Protein AF-A0A812V3L1-F1 (afdb_monomer_lite)

Organism: NCBI:txid878477

InterPro domains:
  IPR002906 Small ribosomal subunit protein eS31 [PF01599] (85-132)
  IPR002906 Small ribosomal subunit protein eS31 [SM01402] (85-130)
  IPR011332 Zinc-binding ribosomal protein [SSF57829] (83-137)
  IPR038582 Small ribosomal subunit protein eS31 eukaryotic superfamily [G3DSA:6.20.50.150] (62-138)

Foldseek 3Di:
DDFDWDKDFAQDLPDLPQPVDAFAKQFPPGDGDGNPDRPVVVPDDHRGIITDGDDPPPDDDDDPDDDDPDDDDDDDDDDDDPPPLPVQWDQDPVRDIDGNFDFDPDPVRDPPQGFDDDPFWTAGPPVRDIDGDPPPDD

Radius of gyration: 40.61 Å; chains: 1; bounding box: 80×34×104 Å

pLDDT: mean 72.53, std 18.3, range [37.44, 96.06]

Secondary structure (DSSP, 8-state):
---EEEEEE-S-TT------SSS-EE-SS--EEPTT--GGGGTPPTT-EEEEEE--------PPPP--SSPPPPPPPPP--TTGGGGGEEE-TTSPEEE-SPBP-STTS-TT-BPEE-SSEEE-TTT--EEE------

Sequence (138 aa):
MAVVVVVLAVEEVRSVVVVRHPKTCYVERRTILDSAARLADCDIQDEATLFVSLELQGGGKKRKKKTYTKPKKIKHKRKKVKLAVLKFYKVDSNDKVTRLRRECPHETCGPGVFMAMHFNRYYCGKCHLTYLIKKEDK

Structure (mmCIF, N/CA/C/O backbone):
data_AF-A0A812V3L1-F1
#
_entry.id   AF-A0A812V3L1-F1
#
loop_
_atom_site.group_PDB
_atom_site.id
_atom_site.type_symbol
_atom_site.label_atom_id
_atom_site.label_alt_id
_atom_site.label_comp_id
_atom_site.label_asym_id
_atom_site.label_entity_id
_atom_site.label_seq_id
_atom_site.pdbx_PDB_ins_code
_atom_site.Cartn_x
_atom_site.Cartn_y
_atom_site.Cartn_z
_atom_site.occupancy
_atom_site.B_iso_or_equiv
_atom_site.auth_seq_id
_atom_site.auth_comp_id
_atom_site.auth_asym_id
_atom_site.auth_atom_id
_atom_site.pdbx_PDB_model_num
ATOM 1 N N . MET A 1 1 ? 23.495 0.264 -41.660 1.00 40.97 1 MET A N 1
ATOM 2 C CA . MET A 1 1 ? 24.708 0.187 -42.496 1.00 40.97 1 MET A CA 1
ATOM 3 C C . MET A 1 1 ? 25.099 1.613 -42.818 1.00 40.97 1 MET A C 1
ATOM 5 O O . MET A 1 1 ? 24.386 2.253 -43.573 1.00 40.97 1 MET A O 1
ATOM 9 N N . ALA A 1 2 ? 26.114 2.155 -42.150 1.00 39.31 2 ALA A N 1
ATOM 10 C CA . ALA A 1 2 ? 26.647 3.458 -42.527 1.00 39.31 2 ALA A CA 1
ATOM 11 C C . ALA A 1 2 ? 27.627 3.209 -43.676 1.00 39.31 2 ALA A C 1
ATOM 13 O O . ALA A 1 2 ? 28.668 2.593 -43.458 1.00 39.31 2 ALA A O 1
ATOM 14 N N . VAL A 1 3 ? 27.240 3.588 -44.892 1.00 45.19 3 VAL A N 1
ATOM 15 C CA . VAL A 1 3 ? 28.138 3.590 -46.048 1.00 45.19 3 VAL A CA 1
ATOM 16 C C . VAL A 1 3 ? 28.852 4.929 -46.009 1.00 45.19 3 VAL A C 1
ATOM 18 O O . VAL A 1 3 ? 28.217 5.970 -46.162 1.00 45.19 3 VAL A O 1
ATOM 21 N N . VAL A 1 4 ? 30.152 4.913 -45.726 1.00 44.91 4 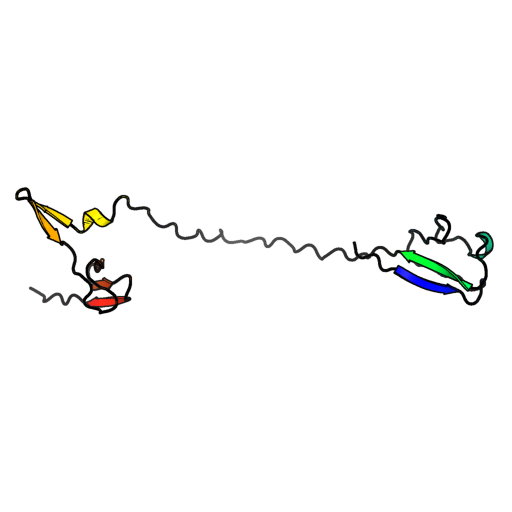VAL A N 1
ATOM 22 C CA . VAL A 1 4 ? 30.969 6.117 -45.868 1.00 44.91 4 VAL A CA 1
ATOM 23 C C . VAL A 1 4 ? 31.292 6.228 -47.348 1.00 44.91 4 VAL A C 1
ATOM 25 O O . VAL A 1 4 ? 31.997 5.379 -47.890 1.00 44.91 4 VAL A O 1
ATOM 28 N N . VAL A 1 5 ? 30.711 7.231 -47.997 1.00 49.97 5 VAL A N 1
ATOM 29 C CA . VAL A 1 5 ? 31.008 7.570 -49.386 1.00 49.97 5 VAL A CA 1
ATOM 30 C C . VAL A 1 5 ? 32.168 8.551 -49.356 1.00 49.97 5 VAL A C 1
ATOM 32 O O . VAL A 1 5 ? 32.010 9.681 -48.896 1.00 49.97 5 VAL A O 1
ATOM 35 N N . VAL A 1 6 ? 33.343 8.102 -49.787 1.00 51.91 6 VAL A N 1
ATOM 36 C CA . VAL A 1 6 ? 34.504 8.979 -49.959 1.00 51.91 6 VAL A CA 1
ATOM 37 C C . VAL A 1 6 ? 34.570 9.362 -51.431 1.00 51.91 6 VAL A C 1
ATOM 39 O O . VAL A 1 6 ? 34.632 8.480 -52.287 1.00 51.91 6 VAL A O 1
ATOM 42 N N . VAL A 1 7 ? 34.518 10.665 -51.708 1.00 50.50 7 VAL A N 1
ATOM 43 C CA . VAL A 1 7 ? 34.715 11.227 -53.048 1.00 50.50 7 VAL A CA 1
ATOM 44 C C . VAL A 1 7 ? 36.198 11.532 -53.191 1.00 50.50 7 VAL A C 1
ATOM 46 O O . VAL A 1 7 ? 36.744 12.309 -52.407 1.00 50.50 7 VAL A O 1
ATOM 49 N N . LEU A 1 8 ? 36.849 10.896 -54.158 1.00 55.47 8 LEU A N 1
ATOM 50 C CA . LEU A 1 8 ? 38.225 11.206 -54.534 1.00 55.47 8 LEU A CA 1
ATOM 51 C C . LEU A 1 8 ? 38.211 11.807 -55.939 1.00 55.47 8 LEU A C 1
ATOM 53 O O . LEU A 1 8 ? 37.595 11.240 -56.841 1.00 55.47 8 LEU A O 1
ATOM 57 N N . ALA A 1 9 ? 38.878 12.949 -56.094 1.00 48.75 9 ALA A N 1
ATOM 58 C CA . ALA A 1 9 ? 39.227 13.516 -57.389 1.00 48.75 9 ALA A CA 1
ATOM 59 C C . ALA A 1 9 ? 40.630 13.013 -57.754 1.00 48.75 9 ALA A C 1
ATOM 61 O O . ALA A 1 9 ? 41.548 13.104 -56.935 1.00 48.75 9 ALA A O 1
ATOM 62 N N . VAL A 1 10 ? 40.785 12.421 -58.937 1.00 54.16 10 VAL A N 1
ATOM 63 C CA . VAL A 1 10 ? 42.081 11.941 -59.432 1.00 54.16 10 VAL A CA 1
ATOM 64 C C . VAL A 1 10 ? 42.701 13.047 -60.284 1.00 54.16 10 VAL A C 1
ATOM 66 O O . VAL A 1 10 ? 42.181 13.342 -61.355 1.00 54.16 10 VAL A O 1
ATOM 69 N N . GLU A 1 11 ? 43.791 13.656 -59.810 1.00 50.59 11 GLU A N 1
ATOM 70 C CA . GLU A 1 11 ? 44.494 14.729 -60.541 1.00 50.59 11 GLU A CA 1
ATOM 71 C C . GLU A 1 11 ? 45.474 14.192 -61.608 1.00 50.59 11 GLU A C 1
ATOM 73 O O . GLU A 1 11 ? 45.733 14.891 -62.576 1.00 50.59 11 GLU A O 1
ATOM 78 N N . GLU A 1 12 ? 45.965 12.943 -61.509 1.00 44.38 12 GLU A N 1
ATOM 79 C CA . GLU A 1 12 ? 46.744 12.275 -62.575 1.00 44.38 12 GLU A CA 1
ATOM 80 C C . GLU A 1 12 ? 46.570 10.734 -62.549 1.00 44.38 12 GLU A C 1
ATOM 82 O O . GLU A 1 12 ? 46.756 10.088 -61.504 1.00 44.38 12 GLU A O 1
ATOM 87 N N . VAL A 1 13 ? 46.309 10.111 -63.714 1.00 46.22 13 VAL A N 1
ATOM 88 C CA . VAL A 1 13 ? 46.097 8.645 -63.912 1.00 46.22 13 VAL A CA 1
ATOM 89 C C . VAL A 1 13 ? 47.300 7.762 -63.506 1.00 46.22 13 VAL A C 1
ATOM 91 O O . VAL A 1 13 ? 47.184 6.540 -63.388 1.00 46.22 13 VAL A O 1
ATOM 94 N N . ARG A 1 14 ? 48.471 8.352 -63.221 1.00 42.66 14 ARG A N 1
ATOM 95 C CA . ARG A 1 14 ? 49.664 7.626 -62.732 1.00 42.66 14 ARG A CA 1
ATOM 96 C C . ARG A 1 14 ? 49.614 7.246 -61.253 1.00 42.66 14 ARG A C 1
ATOM 98 O O . ARG A 1 14 ? 50.454 6.463 -60.801 1.00 42.66 14 ARG A O 1
ATOM 105 N N . SER A 1 15 ? 48.657 7.770 -60.495 1.00 40.28 15 SER A N 1
ATOM 106 C CA . SER A 1 15 ? 48.519 7.440 -59.081 1.00 40.28 15 SER A CA 1
ATOM 107 C C . SER A 1 15 ? 47.764 6.115 -58.901 1.00 40.28 15 SER A C 1
ATOM 109 O O . SER A 1 15 ? 46.583 5.971 -59.204 1.00 40.28 15 SER A O 1
ATOM 111 N N . VAL A 1 16 ? 48.466 5.094 -58.401 1.00 40.03 16 VAL A N 1
ATOM 112 C CA . VAL A 1 16 ? 47.834 3.839 -57.979 1.00 40.03 16 VAL A CA 1
ATOM 113 C C . VAL A 1 16 ? 47.020 4.136 -56.721 1.00 40.03 16 VAL A C 1
ATOM 115 O O . VAL A 1 16 ? 47.584 4.266 -55.633 1.00 40.03 16 VAL A O 1
ATOM 118 N N . VAL A 1 17 ? 45.695 4.232 -56.837 1.00 45.19 17 VAL A N 1
ATOM 119 C CA . VAL A 1 17 ? 44.822 4.291 -55.658 1.00 45.19 17 VAL A CA 1
ATOM 120 C C . VAL A 1 17 ? 44.790 2.896 -55.029 1.00 45.19 17 VAL A C 1
ATOM 122 O O . VAL A 1 17 ? 43.958 2.054 -55.358 1.00 45.19 17 VAL A O 1
ATOM 125 N N . VAL A 1 18 ? 45.739 2.614 -54.132 1.00 37.44 18 VAL A N 1
ATOM 126 C CA . VAL A 1 18 ? 45.779 1.349 -53.384 1.00 37.44 18 VAL A CA 1
ATOM 127 C C . VAL A 1 18 ? 44.683 1.374 -52.315 1.00 37.44 18 VAL A C 1
ATOM 129 O O . VAL A 1 18 ? 44.930 1.699 -51.151 1.00 37.44 18 VAL A O 1
ATOM 132 N N . VAL A 1 19 ? 43.455 1.007 -52.685 1.00 42.84 19 VAL A N 1
ATOM 133 C CA . VAL A 1 19 ? 42.406 0.722 -51.699 1.00 42.84 19 VAL A CA 1
ATOM 134 C C . VAL A 1 19 ? 42.712 -0.645 -51.086 1.00 42.84 19 VAL A C 1
ATOM 136 O O . VAL A 1 19 ? 42.480 -1.690 -51.688 1.00 42.84 19 VAL A O 1
ATOM 139 N N . ARG A 1 20 ? 43.268 -0.658 -49.870 1.00 38.25 20 ARG A N 1
ATOM 140 C CA . ARG A 1 20 ? 43.656 -1.879 -49.131 1.00 38.25 20 ARG A CA 1
ATOM 141 C C . ARG A 1 20 ? 42.471 -2.717 -48.610 1.00 38.25 20 ARG A C 1
ATOM 143 O O . ARG A 1 20 ? 42.599 -3.356 -47.567 1.00 38.25 20 ARG A O 1
ATOM 150 N N . HIS A 1 21 ? 41.336 -2.768 -49.309 1.00 39.44 21 HIS A N 1
ATOM 151 C CA . HIS A 1 21 ? 40.233 -3.669 -48.967 1.00 39.44 21 HIS A CA 1
ATOM 152 C C . HIS A 1 21 ? 39.580 -4.294 -50.209 1.00 39.44 21 HIS A C 1
ATOM 154 O O . HIS A 1 21 ? 39.401 -3.617 -51.215 1.00 39.44 21 HIS A O 1
ATOM 160 N N . PRO A 1 22 ? 39.215 -5.590 -50.153 1.00 42.41 22 PRO A N 1
ATOM 161 C CA . PRO A 1 22 ? 39.040 -6.410 -51.352 1.00 42.41 22 PRO A CA 1
ATOM 162 C C . PRO A 1 22 ? 37.698 -6.241 -52.079 1.00 42.41 22 PRO A C 1
ATOM 164 O O . PRO A 1 22 ? 37.354 -7.114 -52.867 1.00 42.41 22 PRO A O 1
ATOM 167 N N . LYS A 1 23 ? 36.880 -5.217 -51.796 1.00 48.16 23 LYS A N 1
ATOM 168 C CA . LYS A 1 23 ? 35.507 -5.185 -52.327 1.00 48.16 23 LYS A CA 1
ATOM 169 C C . LYS A 1 23 ? 35.061 -3.791 -52.764 1.00 48.16 23 LYS A C 1
ATOM 171 O O . LYS A 1 23 ? 34.629 -2.978 -51.956 1.00 48.16 23 LYS A O 1
ATOM 176 N N . THR A 1 24 ? 35.134 -3.629 -54.086 1.00 51.00 24 THR A N 1
ATOM 177 C CA . THR A 1 24 ? 34.274 -2.835 -54.974 1.00 51.00 24 THR A CA 1
ATOM 178 C C . THR A 1 24 ? 34.396 -1.309 -54.920 1.00 51.00 24 THR A C 1
ATOM 180 O O . THR A 1 24 ? 33.820 -0.648 -54.058 1.00 51.00 24 THR A O 1
ATOM 183 N N . CYS A 1 25 ? 35.070 -0.759 -55.931 1.00 53.09 25 CYS A N 1
ATOM 184 C CA . CYS A 1 25 ? 34.975 0.639 -56.357 1.00 53.09 25 CYS A CA 1
ATOM 185 C C . CYS A 1 25 ? 33.917 0.734 -57.473 1.00 53.09 25 CYS A C 1
ATOM 187 O O . CYS A 1 25 ? 33.910 -0.135 -58.347 1.00 53.09 25 CYS A O 1
ATOM 189 N N . TYR A 1 26 ? 33.051 1.756 -57.4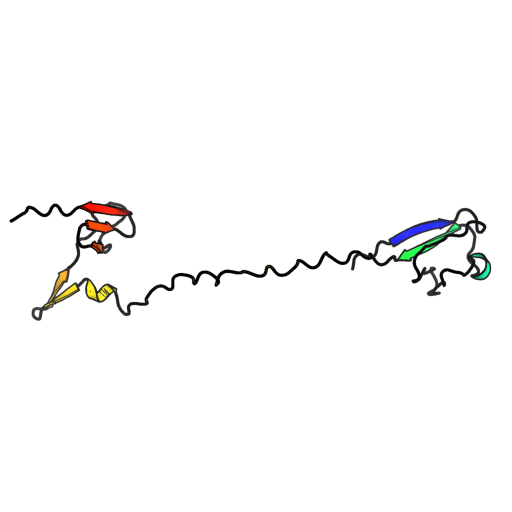59 1.00 51.72 26 TYR A N 1
ATOM 190 C CA . TYR A 1 26 ? 32.056 2.000 -58.514 1.00 51.72 26 TYR A CA 1
ATOM 191 C C . TYR A 1 26 ? 32.355 3.317 -59.246 1.00 51.72 26 TYR A C 1
ATOM 193 O O . TYR A 1 26 ? 32.571 4.351 -58.609 1.00 51.72 26 TYR A O 1
ATOM 201 N N . VAL A 1 27 ? 32.330 3.273 -60.580 1.00 51.34 27 VAL A N 1
ATOM 202 C CA . VAL A 1 27 ? 32.368 4.445 -61.477 1.00 51.34 27 VAL A CA 1
ATOM 203 C C . VAL A 1 27 ? 30.941 4.734 -61.969 1.00 51.34 27 VAL A C 1
ATOM 205 O O . VAL A 1 27 ? 30.068 3.868 -61.885 1.00 51.34 27 VAL A O 1
ATOM 208 N N . GLU A 1 28 ? 30.669 5.935 -62.486 1.00 44.25 28 GLU A N 1
ATOM 209 C CA . GLU A 1 28 ? 29.348 6.389 -62.973 1.00 44.25 28 GLU A CA 1
ATOM 210 C C . GLU A 1 28 ? 28.676 5.479 -64.031 1.00 44.25 28 GLU A C 1
ATOM 212 O O . GLU A 1 28 ? 27.485 5.614 -64.313 1.00 44.25 28 GLU A O 1
ATOM 217 N N . ARG A 1 29 ? 29.383 4.475 -64.561 1.00 47.31 29 ARG A N 1
ATOM 218 C CA . ARG A 1 29 ? 28.790 3.276 -65.172 1.00 47.31 29 ARG A CA 1
ATOM 219 C C . ARG A 1 29 ? 29.151 2.089 -64.291 1.00 47.31 29 ARG A C 1
ATOM 221 O O . ARG A 1 29 ? 30.326 1.897 -64.031 1.00 47.31 29 ARG A O 1
ATOM 228 N N . ARG A 1 30 ? 28.151 1.314 -63.847 1.00 48.75 30 ARG A N 1
ATOM 229 C CA . ARG A 1 30 ? 28.233 0.142 -62.939 1.00 48.75 30 ARG A CA 1
ATOM 230 C C . ARG A 1 30 ? 29.297 -0.906 -63.337 1.00 48.75 30 ARG A C 1
ATOM 232 O O . ARG A 1 30 ? 28.954 -2.021 -63.723 1.00 48.75 30 ARG A O 1
ATOM 239 N N . THR A 1 31 ? 30.573 -0.588 -63.214 1.00 54.81 31 THR A N 1
ATOM 240 C CA . THR A 1 31 ? 31.690 -1.510 -63.383 1.00 54.81 31 THR A CA 1
ATOM 241 C C . THR A 1 31 ? 32.335 -1.700 -62.021 1.00 54.81 31 THR A C 1
ATOM 243 O O . THR A 1 31 ? 32.619 -0.745 -61.300 1.00 54.81 31 THR A O 1
ATOM 246 N N . ILE A 1 32 ? 32.463 -2.963 -61.625 1.00 59.97 32 ILE A N 1
ATOM 247 C CA . ILE A 1 32 ? 33.101 -3.354 -60.375 1.00 59.97 32 ILE A CA 1
ATOM 248 C C . ILE A 1 32 ? 34.580 -3.527 -60.690 1.00 59.97 32 ILE A C 1
ATOM 250 O O . ILE A 1 32 ? 34.934 -4.380 -61.501 1.00 59.97 32 ILE A O 1
ATOM 254 N N . LEU A 1 33 ? 35.426 -2.710 -60.069 1.00 60.34 33 LEU A N 1
ATOM 255 C CA . LEU A 1 33 ? 36.875 -2.815 -60.219 1.00 60.34 33 LEU A CA 1
ATOM 256 C C . LEU A 1 33 ? 37.459 -3.740 -59.149 1.00 60.34 33 LEU A C 1
ATOM 258 O O . LEU A 1 33 ? 37.183 -3.572 -57.956 1.00 60.34 33 LEU A O 1
ATOM 262 N N . ASP A 1 34 ? 38.283 -4.691 -59.586 1.00 58.84 34 ASP A N 1
ATOM 263 C CA . ASP A 1 34 ? 39.089 -5.527 -58.700 1.00 58.84 34 ASP A CA 1
ATOM 264 C C . ASP A 1 34 ? 40.305 -4.749 -58.186 1.00 58.84 34 ASP A C 1
ATOM 266 O O . ASP A 1 34 ? 40.895 -3.932 -58.892 1.00 58.84 34 ASP A O 1
ATOM 270 N N . SER A 1 35 ? 40.731 -5.044 -56.953 1.00 57.47 35 SER A N 1
ATOM 271 C CA . SER A 1 35 ? 41.786 -4.311 -56.231 1.00 57.47 35 SER A CA 1
ATOM 272 C C . SER A 1 35 ? 43.171 -4.314 -56.897 1.00 57.47 35 SER A C 1
ATOM 274 O O . SER A 1 35 ? 44.086 -3.665 -56.396 1.00 57.47 35 SER A O 1
ATOM 276 N N . ALA A 1 36 ? 43.353 -5.079 -57.975 1.00 59.12 36 ALA A N 1
ATOM 277 C CA . ALA A 1 36 ? 44.606 -5.205 -58.717 1.00 59.12 36 ALA A CA 1
ATOM 278 C C . ALA A 1 36 ? 44.579 -4.535 -60.105 1.00 59.12 36 ALA A C 1
ATOM 280 O O . ALA A 1 36 ? 45.625 -4.462 -60.750 1.00 59.12 36 ALA A O 1
ATOM 281 N N . ALA A 1 37 ? 43.420 -4.062 -60.573 1.00 61.91 37 ALA A N 1
ATOM 282 C CA . ALA A 1 37 ? 43.298 -3.422 -61.881 1.00 61.91 37 ALA A CA 1
ATOM 283 C C . ALA A 1 37 ? 43.866 -1.994 -61.849 1.00 61.91 37 ALA A C 1
ATOM 285 O O . ALA A 1 37 ? 43.634 -1.243 -60.896 1.00 61.91 37 ALA A O 1
ATOM 286 N N . ARG A 1 38 ? 44.621 -1.605 -62.886 1.00 60.16 38 ARG A N 1
ATOM 287 C CA . ARG A 1 38 ? 45.083 -0.218 -63.044 1.00 60.16 38 ARG A CA 1
ATOM 288 C C . ARG A 1 38 ? 43.949 0.620 -63.629 1.00 60.16 38 ARG A C 1
ATOM 290 O O . ARG A 1 38 ? 43.231 0.163 -64.511 1.00 60.16 38 ARG A O 1
ATOM 297 N N . LEU A 1 39 ? 43.826 1.871 -63.179 1.00 66.38 39 LEU A N 1
ATOM 298 C CA . LEU A 1 39 ? 42.798 2.804 -63.667 1.00 66.38 39 LEU A CA 1
ATOM 299 C C . LEU A 1 39 ? 42.905 3.049 -65.185 1.00 66.38 39 LEU A C 1
ATOM 301 O O . LEU A 1 39 ? 41.887 3.222 -65.846 1.00 66.38 39 LEU A O 1
ATOM 305 N N . ALA A 1 40 ? 44.124 2.973 -65.733 1.00 62.81 40 ALA A N 1
ATOM 306 C CA . ALA A 1 40 ? 44.398 3.089 -67.165 1.00 62.81 40 ALA A CA 1
ATOM 307 C C . ALA A 1 40 ? 43.776 1.963 -68.011 1.00 62.81 40 ALA A C 1
ATOM 309 O O . ALA A 1 40 ? 43.416 2.203 -69.156 1.00 62.81 40 ALA A O 1
ATOM 310 N N . ASP A 1 41 ? 43.613 0.758 -67.453 1.00 66.06 41 ASP A N 1
ATOM 311 C CA . ASP A 1 41 ? 43.029 -0.387 -68.170 1.00 66.06 41 ASP A CA 1
ATOM 312 C C . ASP A 1 41 ? 41.489 -0.320 -68.204 1.00 66.06 41 ASP A C 1
ATOM 314 O O . ASP A 1 41 ? 40.836 -1.146 -68.836 1.00 66.06 41 ASP A O 1
ATOM 318 N N . CYS A 1 42 ? 40.902 0.640 -67.480 1.00 65.56 42 CYS A N 1
ATOM 319 C CA . CYS A 1 42 ? 39.461 0.765 -67.262 1.00 65.56 42 CYS A CA 1
ATOM 320 C C . CYS A 1 42 ? 38.855 1.996 -67.956 1.00 65.56 42 CYS A C 1
ATOM 322 O O . CYS A 1 42 ? 37.740 2.391 -67.610 1.00 65.56 42 CYS A O 1
ATOM 324 N N . ASP A 1 43 ? 39.589 2.605 -68.895 1.00 64.81 43 ASP A N 1
ATOM 325 C CA . ASP A 1 43 ? 39.187 3.787 -69.674 1.00 64.81 43 ASP A CA 1
ATOM 326 C C . ASP A 1 43 ? 38.732 4.983 -68.811 1.00 64.81 43 ASP A C 1
ATOM 328 O O . ASP A 1 43 ? 37.843 5.751 -69.188 1.00 64.81 43 ASP A O 1
ATOM 332 N N . ILE A 1 44 ? 39.323 5.144 -67.623 1.00 69.25 44 ILE A N 1
ATOM 333 C CA . ILE A 1 44 ? 39.021 6.261 -66.722 1.00 69.25 44 ILE A CA 1
ATOM 334 C C . ILE A 1 44 ? 39.866 7.465 -67.144 1.00 69.25 44 ILE A C 1
ATOM 336 O O . ILE A 1 44 ? 41.091 7.376 -67.211 1.00 69.25 44 ILE A O 1
ATOM 340 N N . GLN A 1 45 ? 39.201 8.583 -67.436 1.00 62.53 45 GLN A N 1
ATOM 341 C CA . GLN A 1 45 ? 39.843 9.835 -67.840 1.00 62.53 45 GLN A CA 1
ATOM 342 C C . GLN A 1 45 ? 40.418 10.592 -66.634 1.00 62.53 45 GLN A C 1
ATOM 344 O O . GLN A 1 45 ? 39.985 10.386 -65.495 1.00 62.53 45 GLN A O 1
ATOM 349 N N . ASP A 1 46 ? 41.380 11.480 -66.899 1.00 62.47 46 ASP A N 1
ATOM 350 C CA . ASP A 1 46 ? 41.856 12.452 -65.913 1.00 62.47 46 ASP A CA 1
ATOM 351 C C . ASP A 1 46 ? 40.659 13.274 -65.381 1.00 62.47 46 ASP A C 1
ATOM 353 O O . ASP A 1 46 ? 39.723 13.563 -66.126 1.00 62.47 46 ASP A O 1
ATOM 357 N N . GLU A 1 47 ? 40.657 13.593 -64.081 1.00 65.12 47 GLU A N 1
ATOM 358 C CA . GLU A 1 47 ? 39.580 14.310 -63.364 1.00 65.12 47 GLU A CA 1
ATOM 359 C C . GLU A 1 47 ? 38.264 13.537 -63.118 1.00 65.12 47 GLU A C 1
ATOM 361 O O . GLU A 1 47 ? 37.299 14.100 -62.592 1.00 65.12 47 GLU A O 1
ATOM 366 N N . ALA A 1 48 ? 38.198 12.234 -63.410 1.00 65.12 48 ALA A N 1
ATOM 367 C CA . ALA A 1 48 ? 37.009 11.437 -63.099 1.00 65.12 48 ALA A CA 1
ATOM 368 C C . ALA A 1 48 ? 36.741 11.323 -61.580 1.00 65.12 48 ALA A C 1
ATOM 370 O O . ALA A 1 48 ? 37.649 11.097 -60.772 1.00 65.12 48 ALA A O 1
ATOM 371 N N . THR A 1 49 ? 35.468 11.416 -61.185 1.00 61.22 49 THR A N 1
ATOM 372 C CA . THR A 1 49 ? 35.020 11.276 -59.792 1.00 61.22 49 THR A CA 1
ATOM 373 C C . THR A 1 49 ? 34.697 9.819 -59.455 1.00 61.22 49 THR A C 1
ATOM 375 O O . THR A 1 49 ? 33.901 9.155 -60.121 1.00 61.22 49 THR A O 1
ATOM 378 N N . LEU A 1 50 ? 35.311 9.299 -58.388 1.00 65.94 50 LEU A N 1
ATOM 379 C CA . LEU A 1 50 ? 35.112 7.916 -57.941 1.00 65.94 50 LEU A CA 1
ATOM 380 C C . LEU A 1 50 ? 34.346 7.860 -56.619 1.00 65.94 50 LEU A C 1
ATOM 382 O O . LEU A 1 50 ? 34.704 8.536 -55.651 1.00 65.94 50 LEU A O 1
ATOM 386 N N . PHE A 1 51 ? 33.332 6.992 -56.562 1.00 62.72 51 PHE A N 1
ATOM 387 C CA . PHE A 1 51 ? 32.592 6.697 -55.338 1.00 62.72 51 PHE A CA 1
ATOM 388 C C . PHE A 1 51 ? 33.083 5.376 -54.747 1.00 62.72 51 PHE A C 1
ATOM 390 O O . PHE A 1 51 ? 32.788 4.287 -55.250 1.00 62.72 51 PHE A O 1
ATOM 397 N N . VAL A 1 52 ? 33.829 5.465 -53.646 1.00 64.38 52 VAL A N 1
ATOM 398 C CA . VAL A 1 52 ? 34.293 4.282 -52.915 1.00 64.38 52 VAL A CA 1
ATOM 399 C C . VAL A 1 52 ? 33.391 4.060 -51.705 1.00 64.38 52 VAL A C 1
ATOM 401 O O . VAL A 1 52 ? 33.367 4.867 -50.775 1.00 64.38 52 VAL A O 1
ATOM 404 N N . SER A 1 53 ? 32.643 2.956 -51.714 1.00 60.84 53 SER A N 1
ATOM 405 C CA . SER A 1 53 ? 31.822 2.507 -50.587 1.00 60.84 53 SER A CA 1
ATOM 406 C C . SER A 1 53 ? 32.580 1.458 -49.772 1.00 60.84 53 SER A C 1
ATOM 408 O O . SER A 1 53 ? 32.641 0.295 -50.166 1.00 60.84 53 SER A O 1
ATOM 410 N N . LEU A 1 54 ? 33.151 1.853 -48.631 1.00 60.62 54 LEU A N 1
ATOM 411 C CA . LEU A 1 54 ? 33.853 0.930 -47.730 1.00 60.62 54 LEU A CA 1
ATOM 412 C C . LEU A 1 54 ? 32.899 0.355 -46.670 1.00 60.62 54 LEU A C 1
ATOM 414 O O . LEU A 1 54 ? 32.165 1.091 -46.007 1.00 60.62 54 LEU A O 1
ATOM 418 N N . GLU A 1 55 ? 32.941 -0.963 -46.463 1.00 59.38 55 GLU A N 1
ATOM 419 C CA . GLU A 1 55 ? 32.238 -1.618 -45.355 1.00 59.38 55 GLU A CA 1
ATOM 420 C C . GLU A 1 55 ? 32.992 -1.385 -44.033 1.00 59.38 55 GLU A C 1
ATOM 422 O O . GLU A 1 55 ? 34.147 -1.785 -43.875 1.00 59.38 55 GLU A O 1
ATOM 427 N N . LEU A 1 56 ? 32.344 -0.761 -43.041 1.00 59.12 56 LEU A N 1
ATOM 428 C CA . LEU A 1 56 ? 32.905 -0.643 -41.691 1.00 59.12 56 LEU A CA 1
ATOM 429 C C . LEU A 1 56 ? 33.056 -2.041 -41.058 1.00 59.12 56 LEU A C 1
ATOM 431 O O . LEU A 1 56 ? 32.057 -2.666 -40.697 1.00 59.12 56 LEU A O 1
ATOM 435 N N . GLN A 1 57 ? 34.288 -2.485 -40.776 1.00 59.66 57 GLN A N 1
ATOM 436 C CA . GLN A 1 57 ? 34.578 -3.683 -39.957 1.00 59.66 57 GLN A CA 1
ATOM 437 C C . GLN A 1 57 ? 34.245 -3.498 -38.454 1.00 59.66 57 GLN A C 1
ATOM 439 O O . GLN A 1 57 ? 34.816 -4.139 -37.570 1.00 59.66 57 GLN A O 1
ATOM 444 N N . GLY A 1 58 ? 33.306 -2.607 -38.133 1.00 62.62 58 GLY A N 1
ATOM 445 C CA . GLY A 1 58 ? 32.889 -2.257 -36.779 1.00 62.62 58 GLY A CA 1
ATOM 446 C C . GLY A 1 58 ? 31.901 -3.259 -36.184 1.00 62.62 58 GLY A C 1
ATOM 447 O O . GLY A 1 58 ? 30.753 -2.915 -35.907 1.00 62.62 58 GLY A O 1
ATOM 448 N N . GLY A 1 59 ? 32.333 -4.500 -35.965 1.00 62.94 59 GLY A N 1
ATOM 449 C CA . GLY A 1 59 ? 31.564 -5.490 -35.211 1.00 62.94 59 GLY A CA 1
ATOM 450 C C . GLY A 1 59 ? 31.629 -5.202 -33.710 1.00 62.94 59 GLY A C 1
ATOM 451 O O . GLY A 1 59 ? 32.651 -5.444 -33.070 1.00 62.94 59 GLY A O 1
ATOM 452 N N . GLY A 1 60 ? 30.541 -4.689 -33.129 1.00 66.69 60 GLY A N 1
ATOM 453 C CA . GLY A 1 60 ? 30.456 -4.394 -31.696 1.00 66.69 60 GLY A CA 1
ATOM 454 C C . GLY A 1 60 ? 30.905 -5.572 -30.819 1.00 66.69 60 GLY A C 1
ATOM 455 O O . GLY A 1 60 ? 30.463 -6.709 -30.997 1.00 66.69 60 GLY A O 1
ATOM 456 N N . LYS A 1 61 ? 31.784 -5.294 -29.846 1.00 66.00 61 LYS A N 1
ATOM 457 C CA . LYS A 1 61 ? 32.347 -6.282 -28.912 1.00 66.00 61 LYS A CA 1
ATOM 458 C C . LYS A 1 61 ? 31.218 -7.008 -28.178 1.00 66.00 61 LYS A C 1
ATOM 460 O O . LYS A 1 61 ? 30.617 -6.468 -27.246 1.00 66.00 61 LYS A O 1
ATOM 465 N N . LYS A 1 62 ? 30.925 -8.241 -28.601 1.00 66.75 62 LYS A N 1
ATOM 466 C CA . LYS A 1 62 ? 29.861 -9.081 -28.037 1.00 66.75 62 LYS A CA 1
ATOM 467 C C . LYS A 1 62 ? 30.079 -9.203 -26.529 1.00 66.75 62 LYS A C 1
ATOM 469 O O . LYS A 1 62 ? 31.069 -9.769 -26.062 1.00 66.75 62 LYS A O 1
ATOM 474 N N . ARG A 1 63 ? 29.180 -8.597 -25.752 1.00 72.44 63 ARG A N 1
ATOM 475 C CA . ARG A 1 63 ? 29.307 -8.509 -24.294 1.00 72.44 63 ARG A CA 1
ATOM 476 C C . ARG A 1 63 ? 29.280 -9.928 -23.721 1.00 72.44 63 ARG A C 1
ATOM 478 O O . ARG A 1 63 ? 28.281 -10.629 -23.873 1.00 72.44 63 ARG A O 1
ATOM 485 N N . LYS A 1 64 ? 30.376 -10.363 -23.083 1.00 73.56 64 LYS A N 1
ATOM 486 C CA . LYS A 1 64 ? 30.446 -11.686 -22.438 1.00 73.56 64 LYS A CA 1
ATOM 487 C C . LYS A 1 64 ? 29.282 -11.829 -21.452 1.00 73.56 64 LYS A C 1
ATOM 489 O O . LYS A 1 64 ? 29.051 -10.948 -20.619 1.00 73.56 64 LYS A O 1
ATOM 494 N N . LYS A 1 65 ? 28.547 -12.939 -21.557 1.00 75.88 65 LYS A N 1
ATOM 495 C CA . LYS A 1 65 ? 27.465 -13.293 -20.632 1.00 75.88 65 LYS A CA 1
ATOM 496 C C . LYS A 1 65 ? 28.062 -13.406 -19.230 1.00 75.88 65 LYS A C 1
ATOM 498 O O . LYS A 1 65 ? 29.005 -14.162 -19.024 1.00 75.88 65 LYS A O 1
ATOM 503 N N . LYS A 1 66 ? 27.540 -12.639 -18.272 1.00 76.62 66 LYS A N 1
ATOM 504 C CA . LYS A 1 66 ? 27.958 -12.769 -16.873 1.00 76.62 66 LYS A CA 1
ATOM 505 C C . LYS A 1 66 ? 27.423 -14.098 -16.335 1.00 76.62 66 LYS A C 1
ATOM 507 O O . LYS A 1 66 ? 26.209 -14.287 -16.274 1.00 76.62 66 LYS A O 1
ATOM 512 N N . THR A 1 67 ? 28.319 -15.009 -15.971 1.00 79.56 67 THR A N 1
ATOM 513 C CA . THR A 1 67 ? 27.975 -16.224 -15.225 1.00 79.56 67 THR A CA 1
ATOM 514 C C . THR A 1 67 ? 27.763 -15.831 -13.769 1.00 79.56 67 THR A C 1
ATOM 516 O O . THR A 1 67 ? 28.706 -15.475 -13.067 1.00 79.56 67 THR A O 1
ATOM 519 N N . TYR A 1 68 ? 26.505 -15.818 -13.330 1.00 77.38 68 TYR A N 1
ATOM 520 C CA . TYR A 1 68 ? 26.150 -15.519 -11.946 1.00 77.38 68 TYR A CA 1
ATOM 521 C C . TYR A 1 68 ? 26.329 -16.787 -11.109 1.00 77.38 68 TYR A C 1
ATOM 523 O O . TYR A 1 68 ? 25.617 -17.763 -11.316 1.00 77.38 68 TYR A O 1
ATOM 531 N N . THR A 1 69 ? 27.273 -16.772 -10.169 1.00 84.62 69 THR A N 1
ATOM 532 C CA . THR A 1 69 ? 27.554 -17.903 -9.265 1.00 84.62 69 THR A CA 1
ATOM 533 C C . THR A 1 69 ? 26.490 -18.084 -8.181 1.00 84.62 69 THR A C 1
ATOM 535 O O . THR A 1 69 ? 26.381 -19.158 -7.602 1.00 84.62 69 THR A O 1
ATOM 538 N N . LYS A 1 70 ? 25.681 -17.049 -7.909 1.00 86.44 70 LYS A N 1
ATOM 539 C CA . LYS A 1 70 ? 24.589 -17.090 -6.926 1.00 86.44 70 LYS A CA 1
ATOM 540 C C . LYS A 1 70 ? 23.228 -17.144 -7.622 1.00 86.44 70 LYS A C 1
ATOM 542 O O . LYS A 1 70 ? 23.039 -16.443 -8.625 1.00 86.44 70 LYS A O 1
ATOM 547 N N . PRO A 1 71 ? 22.261 -17.910 -7.081 1.00 87.75 71 PRO A N 1
ATOM 548 C CA . PRO A 1 71 ? 20.909 -17.927 -7.611 1.00 87.75 71 PRO A CA 1
ATOM 549 C C . PRO A 1 71 ? 20.334 -16.510 -7.607 1.00 87.75 71 PRO A C 1
ATOM 551 O O . PRO A 1 71 ? 20.522 -15.723 -6.674 1.00 87.75 71 PRO A O 1
ATOM 554 N N . LYS A 1 72 ? 19.639 -16.167 -8.689 1.00 87.69 72 LYS A N 1
ATOM 555 C CA . LYS A 1 72 ? 19.044 -14.844 -8.862 1.00 87.69 72 LYS A CA 1
ATOM 556 C C . LYS A 1 72 ? 18.031 -14.592 -7.744 1.00 87.69 72 LYS A C 1
ATOM 558 O O . LYS A 1 72 ? 17.107 -15.379 -7.559 1.00 87.69 72 LYS A O 1
ATOM 563 N N . LYS A 1 73 ? 18.177 -13.466 -7.035 1.00 91.88 73 LYS A N 1
ATOM 564 C CA . LYS A 1 73 ? 17.264 -13.055 -5.959 1.00 91.88 73 LYS A CA 1
ATOM 565 C C . LYS A 1 73 ? 15.815 -13.073 -6.456 1.00 91.88 73 LYS A C 1
ATOM 567 O O . LYS A 1 73 ? 15.453 -12.312 -7.359 1.00 91.88 73 LYS A O 1
ATOM 572 N N . ILE A 1 74 ? 14.989 -13.929 -5.856 1.00 92.75 74 ILE A N 1
ATOM 573 C CA . ILE A 1 74 ? 13.556 -13.993 -6.148 1.00 92.75 74 ILE A CA 1
ATOM 574 C C . ILE A 1 74 ? 12.914 -12.699 -5.635 1.00 92.75 74 ILE A C 1
ATOM 576 O O . ILE A 1 74 ? 13.114 -12.298 -4.488 1.00 92.75 74 ILE A O 1
ATOM 580 N N . LYS A 1 75 ? 12.157 -12.015 -6.500 1.00 95.31 75 LYS A N 1
ATOM 581 C CA . LYS A 1 75 ? 11.436 -10.792 -6.122 1.00 95.31 75 LYS A CA 1
ATOM 582 C C . LYS A 1 75 ? 10.267 -11.140 -5.194 1.00 95.31 75 LYS A C 1
ATOM 584 O O . LYS A 1 75 ? 9.573 -12.130 -5.419 1.00 95.31 75 LYS A O 1
ATOM 589 N N . HIS A 1 76 ? 10.020 -10.301 -4.186 1.00 96.06 76 HIS A N 1
ATOM 590 C CA . HIS A 1 76 ? 8.891 -10.468 -3.270 1.00 96.06 76 HIS A CA 1
ATOM 591 C C . HIS A 1 76 ? 7.558 -10.431 -4.035 1.00 96.06 76 HIS A C 1
ATOM 593 O O . HIS A 1 76 ? 7.233 -9.436 -4.687 1.00 96.06 76 HIS A O 1
ATOM 599 N N . LYS A 1 77 ? 6.768 -11.505 -3.928 1.00 95.19 77 LYS A N 1
ATOM 600 C CA . LYS A 1 77 ? 5.406 -11.583 -4.473 1.00 95.19 77 LYS A CA 1
ATOM 601 C C . LYS A 1 77 ? 4.409 -11.219 -3.369 1.00 95.19 77 LYS A C 1
ATOM 603 O O . LYS A 1 77 ? 4.413 -11.834 -2.307 1.00 95.19 77 LYS A O 1
ATOM 608 N N . ARG A 1 78 ? 3.548 -10.221 -3.607 1.00 94.75 78 ARG A N 1
ATOM 609 C CA . ARG A 1 78 ? 2.497 -9.827 -2.649 1.00 94.75 78 ARG A CA 1
ATOM 610 C C . ARG A 1 78 ? 1.402 -10.896 -2.599 1.00 94.75 78 ARG A C 1
ATOM 612 O O . ARG A 1 78 ? 0.922 -11.335 -3.643 1.00 94.75 78 ARG A O 1
ATOM 619 N N . LYS A 1 79 ? 0.981 -11.281 -1.391 1.00 93.75 79 LYS A N 1
ATOM 620 C CA . LYS A 1 79 ? -0.162 -12.183 -1.183 1.00 93.75 79 LYS A CA 1
ATOM 621 C C . LYS A 1 79 ? -1.459 -11.442 -1.531 1.00 93.75 79 LYS A C 1
ATOM 623 O O . LYS A 1 79 ? -1.710 -10.366 -0.991 1.00 93.75 79 LYS A O 1
ATOM 628 N N . LYS A 1 80 ? -2.276 -12.005 -2.427 1.00 93.50 80 LYS A N 1
ATOM 629 C CA . LYS A 1 80 ? -3.594 -11.454 -2.777 1.00 93.50 80 LYS A CA 1
ATOM 630 C C . LYS A 1 80 ? -4.625 -11.928 -1.754 1.00 93.50 80 LYS A C 1
ATOM 632 O O . LYS A 1 80 ? -4.985 -13.100 -1.741 1.00 93.50 80 LYS A O 1
ATOM 637 N N . VAL A 1 81 ? -5.093 -11.021 -0.902 1.00 92.50 81 VAL A N 1
ATOM 638 C CA . VAL A 1 81 ? -6.201 -11.288 0.024 1.00 92.50 81 VAL A CA 1
ATOM 639 C C . VAL A 1 81 ? -7.492 -10.840 -0.654 1.00 92.50 81 VAL A C 1
ATOM 641 O O . VAL A 1 81 ? -7.654 -9.655 -0.938 1.00 92.50 81 VAL A O 1
ATOM 644 N N . LYS A 1 82 ? -8.392 -11.784 -0.945 1.00 93.62 82 LYS A N 1
ATOM 645 C CA . LYS A 1 82 ? -9.711 -11.473 -1.513 1.00 93.62 82 LYS A CA 1
ATOM 646 C C . LYS A 1 82 ? -10.538 -10.692 -0.481 1.00 93.62 82 LYS A C 1
ATOM 648 O O . LYS A 1 82 ? -10.486 -11.018 0.703 1.00 93.62 82 LYS A O 1
ATOM 653 N N . LEU A 1 83 ? -11.263 -9.664 -0.936 1.00 90.62 83 LEU A N 1
ATOM 654 C CA . LEU A 1 83 ? -12.227 -8.882 -0.141 1.00 90.62 83 LEU A CA 1
ATOM 655 C C . LEU A 1 83 ? -11.677 -8.366 1.206 1.00 90.62 83 LEU A C 1
ATOM 657 O O . LEU A 1 83 ? -12.291 -8.523 2.257 1.00 90.62 83 LEU A O 1
ATOM 661 N N . ALA A 1 84 ? -10.500 -7.733 1.191 1.00 90.12 84 ALA A N 1
ATOM 662 C CA . ALA A 1 84 ? -9.834 -7.267 2.412 1.00 90.12 84 ALA A CA 1
ATOM 663 C C . ALA A 1 84 ? -10.645 -6.238 3.230 1.00 90.12 84 ALA A C 1
ATOM 665 O O . ALA A 1 84 ? -10.467 -6.170 4.443 1.00 90.12 84 ALA A O 1
ATOM 666 N N . VAL A 1 85 ? -11.530 -5.470 2.583 1.00 88.31 85 VAL A N 1
ATOM 667 C CA . VAL A 1 85 ? -12.323 -4.394 3.208 1.00 88.31 85 VAL A CA 1
ATOM 668 C C . VAL A 1 85 ? -13.368 -4.934 4.186 1.00 88.31 85 VAL A C 1
ATOM 670 O O . VAL A 1 85 ? -13.582 -4.341 5.239 1.00 88.31 85 VAL A O 1
ATOM 673 N N . LEU A 1 86 ? -13.962 -6.097 3.898 1.00 89.62 86 LEU A N 1
ATOM 674 C CA . LEU A 1 86 ? -15.001 -6.689 4.748 1.00 89.62 86 LEU A CA 1
ATOM 675 C C . LEU A 1 86 ? -14.479 -7.073 6.139 1.00 89.62 86 LEU A C 1
ATOM 677 O O . LEU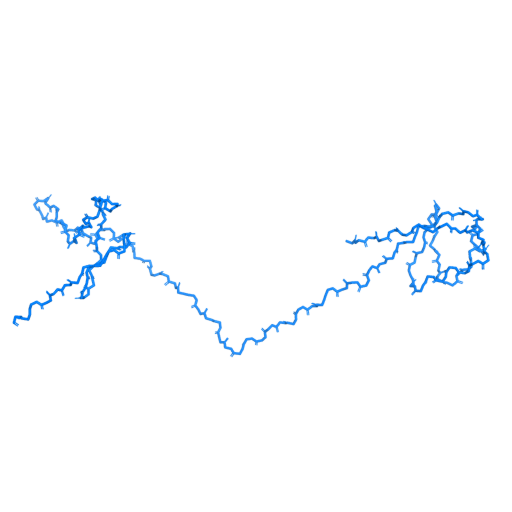 A 1 86 ? -15.245 -7.133 7.089 1.00 89.62 86 LEU A O 1
ATOM 681 N N . LYS A 1 87 ? -13.163 -7.261 6.297 1.00 89.19 87 LYS A N 1
ATOM 682 C CA . LYS A 1 87 ? -12.541 -7.581 7.592 1.00 89.19 87 LYS A CA 1
ATOM 683 C C . LYS A 1 87 ? -12.573 -6.428 8.598 1.00 89.19 87 LYS A C 1
ATOM 685 O O . LYS A 1 87 ? -12.178 -6.628 9.743 1.00 89.19 87 LYS A O 1
ATOM 690 N N . PHE A 1 88 ? -12.923 -5.215 8.173 1.00 90.12 88 PHE A N 1
ATOM 691 C CA . PHE A 1 88 ? -12.929 -4.037 9.046 1.00 90.12 88 PHE A CA 1
ATOM 692 C C . PHE A 1 88 ? -14.276 -3.808 9.726 1.00 90.12 88 PHE A C 1
ATOM 694 O O . PHE A 1 88 ? -14.335 -3.039 10.686 1.00 90.12 88 PHE A O 1
ATOM 701 N N . TYR A 1 89 ? -15.322 -4.488 9.265 1.00 91.31 89 TYR A N 1
ATOM 702 C CA . TYR A 1 89 ? -16.684 -4.304 9.733 1.00 91.31 89 TYR A CA 1
ATOM 703 C C . TYR A 1 89 ? -17.210 -5.602 10.328 1.00 91.31 89 TYR A C 1
ATOM 705 O O . TYR A 1 89 ? -16.970 -6.684 9.792 1.00 91.31 89 TYR A O 1
ATOM 713 N N . LYS A 1 90 ? -17.945 -5.481 11.428 1.00 91.06 90 LYS A N 1
ATOM 714 C CA . LYS A 1 90 ? -18.762 -6.560 11.969 1.00 91.06 90 LYS A CA 1
ATOM 715 C C . LYS A 1 90 ? -20.218 -6.119 11.880 1.00 91.06 90 LYS A C 1
ATOM 717 O O . LYS A 1 90 ? -20.563 -5.032 12.338 1.00 91.06 90 LYS A O 1
ATOM 722 N N . VAL A 1 91 ? -21.033 -6.943 11.234 1.00 90.88 91 VAL A N 1
ATOM 723 C CA . VAL A 1 91 ? -22.478 -6.741 11.121 1.00 90.88 91 VAL A CA 1
ATOM 724 C C . VAL A 1 91 ? -23.125 -7.606 12.191 1.00 90.88 91 VAL A C 1
ATOM 726 O O . VAL A 1 91 ? -22.892 -8.815 12.215 1.00 90.88 91 VAL A O 1
ATOM 729 N N . ASP A 1 92 ? -23.868 -6.985 13.099 1.00 91.00 92 ASP A N 1
ATOM 730 C CA . ASP A 1 92 ? -24.669 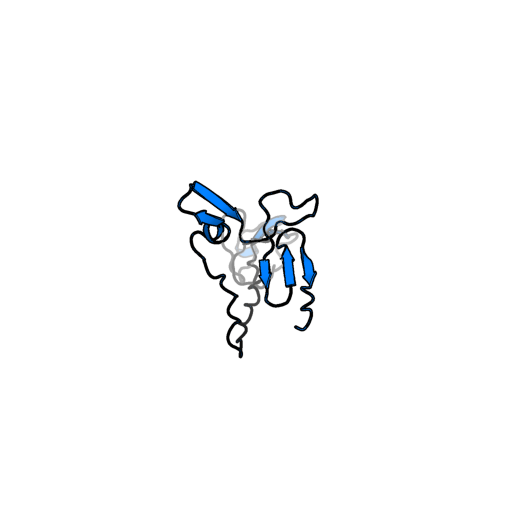-7.704 14.088 1.00 91.00 92 ASP A CA 1
ATOM 731 C C . ASP A 1 92 ? -26.092 -7.931 13.543 1.00 91.00 92 ASP A C 1
ATOM 733 O O . ASP A 1 92 ? -26.549 -7.197 12.669 1.00 91.00 92 ASP A O 1
ATOM 737 N N . SER A 1 93 ? -26.818 -8.917 14.081 1.00 90.06 93 SER A N 1
ATOM 738 C CA . SER A 1 93 ? -28.165 -9.305 13.614 1.00 90.06 93 SER A CA 1
ATOM 739 C C . SER A 1 93 ? -29.241 -8.221 13.768 1.00 90.06 93 SER A C 1
ATOM 741 O O . SER A 1 93 ? -30.331 -8.367 13.238 1.00 90.06 93 SER A O 1
ATOM 743 N N . ASN A 1 94 ? -28.940 -7.146 14.498 1.00 88.81 94 ASN A N 1
ATOM 744 C CA . ASN A 1 94 ? -29.821 -5.991 14.688 1.00 88.81 94 ASN A CA 1
ATOM 745 C C . ASN A 1 94 ? -29.535 -4.872 13.666 1.00 88.81 94 ASN A C 1
ATOM 747 O O . ASN A 1 94 ? -29.699 -3.698 13.997 1.00 88.81 94 ASN A O 1
ATOM 751 N N . ASP A 1 95 ? -28.988 -5.215 12.495 1.00 86.12 95 ASP A N 1
ATOM 752 C CA . ASP A 1 95 ? -28.598 -4.303 11.403 1.00 86.12 95 ASP A CA 1
ATOM 753 C C . ASP A 1 95 ? -27.625 -3.176 11.800 1.00 86.12 95 ASP A C 1
ATOM 755 O O . ASP A 1 95 ? -27.434 -2.187 11.088 1.00 86.12 95 ASP A O 1
ATOM 759 N N . LYS A 1 96 ? -26.944 -3.330 12.940 1.00 91.12 96 LYS A N 1
ATOM 760 C CA . LYS A 1 96 ? -25.924 -2.393 13.415 1.00 91.12 96 LYS A CA 1
ATOM 761 C C . LYS A 1 96 ? -24.557 -2.820 12.897 1.00 91.12 96 LYS A C 1
ATOM 763 O O . LYS A 1 96 ? -24.125 -3.957 13.086 1.00 91.12 96 LYS A O 1
ATOM 768 N N . VAL A 1 97 ? -23.858 -1.878 12.268 1.00 90.00 97 VAL A N 1
ATOM 769 C CA . VAL A 1 97 ? -22.508 -2.086 11.737 1.00 90.00 97 VAL A CA 1
ATOM 770 C C . VAL A 1 97 ? -21.489 -1.469 12.686 1.00 90.00 97 VAL A C 1
ATOM 772 O O . VAL A 1 97 ? -21.460 -0.253 12.880 1.00 90.00 97 VAL A O 1
ATOM 775 N N . THR A 1 98 ? -20.615 -2.300 13.252 1.00 90.06 98 THR A N 1
ATOM 776 C CA . THR A 1 98 ? -19.517 -1.855 14.117 1.00 90.06 98 THR A CA 1
ATOM 777 C C . THR A 1 98 ? -18.186 -1.857 13.359 1.00 90.06 98 THR A C 1
ATOM 779 O O . THR A 1 98 ? -17.883 -2.760 12.573 1.00 90.06 98 THR A O 1
ATOM 782 N N . ARG A 1 99 ? -17.374 -0.812 13.569 1.00 90.31 99 ARG A N 1
ATOM 783 C CA . ARG A 1 99 ? -16.019 -0.688 13.002 1.00 90.31 99 ARG A CA 1
ATOM 784 C C . ARG A 1 99 ? -15.020 -1.348 13.955 1.00 90.31 99 ARG A C 1
ATOM 786 O O . ARG A 1 99 ? -14.923 -0.956 15.113 1.00 90.31 99 ARG A O 1
ATOM 793 N N . LEU A 1 100 ? -14.260 -2.332 13.471 1.00 89.56 100 LEU A N 1
ATOM 794 C CA . LEU A 1 100 ? -13.308 -3.102 14.290 1.00 89.56 100 LEU A CA 1
ATOM 795 C C . LEU A 1 100 ? -11.943 -2.418 14.445 1.00 89.56 100 LEU A C 1
ATOM 797 O O . LEU A 1 100 ? -11.199 -2.713 15.378 1.00 89.56 100 LEU A O 1
ATOM 801 N N . ARG A 1 101 ? -11.570 -1.546 13.502 1.00 90.19 101 ARG A N 1
ATOM 802 C CA . ARG A 1 101 ? -10.267 -0.867 13.481 1.00 90.19 101 ARG A CA 1
ATOM 803 C C . ARG A 1 101 ? -10.425 0.625 13.717 1.00 90.19 101 ARG A C 1
ATOM 805 O O . ARG A 1 101 ? -11.420 1.215 13.311 1.00 90.19 101 ARG A O 1
ATOM 812 N N . ARG A 1 102 ? -9.394 1.229 14.312 1.00 88.62 102 ARG A N 1
ATOM 813 C CA . ARG A 1 102 ? -9.311 2.681 14.499 1.00 88.62 102 ARG A CA 1
ATOM 814 C C . ARG A 1 102 ? -9.066 3.398 13.175 1.00 88.62 102 ARG A C 1
ATOM 816 O O . ARG A 1 102 ? -8.320 2.910 12.322 1.00 88.62 102 ARG A O 1
ATOM 823 N N . GLU A 1 103 ? -9.671 4.567 13.047 1.00 89.19 103 GLU A N 1
ATOM 824 C CA . GLU A 1 103 ? -9.450 5.497 11.944 1.00 89.19 103 GLU A CA 1
ATOM 825 C C . GLU A 1 103 ? -8.219 6.363 12.216 1.00 89.19 103 GLU A C 1
ATOM 827 O O . GLU A 1 103 ? -7.795 6.529 13.362 1.00 89.19 103 GLU A O 1
ATOM 832 N N . CYS A 1 104 ? -7.592 6.855 11.151 1.00 89.12 104 CYS A N 1
ATOM 833 C CA . CYS A 1 104 ? -6.453 7.752 11.275 1.00 89.12 104 CYS A CA 1
ATOM 834 C C . CYS A 1 104 ? -6.952 9.172 11.611 1.00 89.12 104 CYS A C 1
ATOM 836 O O . CYS A 1 104 ? -7.827 9.661 10.911 1.00 89.12 104 CYS A O 1
ATOM 838 N N . PRO A 1 105 ? -6.403 9.846 12.637 1.00 87.69 105 PRO A N 1
ATOM 839 C CA . PRO A 1 105 ? -6.841 11.189 13.037 1.00 87.69 105 PRO A CA 1
ATOM 840 C C . PRO A 1 105 ? -6.191 12.322 12.225 1.00 87.69 105 PRO A C 1
ATOM 842 O O . PRO A 1 105 ? -6.345 13.484 12.567 1.00 87.69 105 PRO A O 1
ATOM 845 N N . HIS A 1 106 ? -5.387 12.006 11.211 1.00 85.50 106 HIS A N 1
ATOM 846 C CA . HIS A 1 106 ? -4.641 13.013 10.464 1.00 85.50 106 HIS A CA 1
ATOM 847 C C . HIS A 1 106 ? -5.509 13.632 9.375 1.00 85.50 106 HIS A C 1
ATOM 849 O O . HIS A 1 106 ? -6.179 12.897 8.656 1.00 85.50 106 HIS A O 1
ATOM 855 N N . GLU A 1 107 ? -5.407 14.944 9.175 1.00 84.62 107 GLU A N 1
ATOM 856 C CA . GLU A 1 107 ? -6.227 15.697 8.212 1.00 84.62 107 GLU A CA 1
ATOM 857 C C . GLU A 1 107 ? -6.149 15.138 6.781 1.00 84.62 107 GLU A C 1
ATOM 859 O O . GLU A 1 107 ? -7.137 15.079 6.054 1.00 84.62 107 GLU A O 1
ATOM 864 N N . THR A 1 108 ? -4.979 14.639 6.367 1.00 85.12 108 THR A N 1
ATOM 865 C CA . THR A 1 108 ? -4.825 14.020 5.035 1.00 85.12 108 THR A CA 1
ATOM 866 C C . THR A 1 108 ? -5.388 12.597 4.948 1.00 85.12 108 THR A C 1
ATOM 868 O O . THR A 1 108 ? -5.573 12.059 3.853 1.00 85.12 108 THR A O 1
ATOM 871 N N . CYS A 1 109 ? -5.668 11.965 6.086 1.00 82.62 109 CYS A N 1
ATOM 872 C CA . CYS A 1 109 ? -6.219 10.624 6.201 1.00 82.62 109 CYS A CA 1
ATOM 873 C C . CYS A 1 109 ? -7.635 10.692 6.798 1.00 82.62 109 CYS A C 1
ATOM 875 O O . CYS A 1 109 ? -7.835 10.337 7.950 1.00 82.62 109 CYS A O 1
ATOM 877 N N . GLY A 1 110 ? -8.610 11.115 5.990 1.00 82.62 110 GLY A N 1
ATOM 878 C CA . GLY A 1 110 ? -10.014 11.251 6.399 1.00 82.62 110 GLY A CA 1
ATOM 879 C C . GLY A 1 110 ? -10.771 9.937 6.695 1.00 82.62 110 GLY A C 1
ATOM 880 O O . GLY A 1 110 ? -10.185 8.841 6.682 1.00 82.62 110 GLY A O 1
ATOM 881 N N . PRO A 1 111 ? -12.099 10.027 6.926 1.00 82.19 111 PRO A N 1
ATOM 882 C CA . PRO A 1 111 ? -12.933 8.889 7.310 1.00 82.19 111 PRO A CA 1
ATOM 883 C C . PRO A 1 111 ? -12.891 7.789 6.240 1.00 82.19 111 PRO A C 1
ATOM 885 O O . PRO A 1 111 ? -13.092 8.033 5.051 1.00 82.19 111 PRO A O 1
ATOM 888 N N . GLY A 1 112 ? -12.585 6.562 6.670 1.00 85.50 112 GLY A N 1
ATOM 889 C CA . GLY A 1 112 ? -12.399 5.392 5.797 1.00 85.50 112 GLY A CA 1
ATOM 890 C C . GLY A 1 112 ? -10.950 4.905 5.660 1.00 85.50 112 GLY A C 1
ATOM 891 O O . GLY A 1 112 ? -10.708 3.846 5.074 1.00 85.50 112 GLY A O 1
ATOM 892 N N . VAL A 1 113 ? -9.970 5.622 6.225 1.00 90.38 113 VAL A N 1
ATOM 893 C CA . VAL A 1 113 ? -8.581 5.143 6.330 1.00 90.38 113 VAL A CA 1
ATOM 894 C C . VAL A 1 113 ? -8.357 4.474 7.682 1.00 90.38 113 VAL A C 1
ATOM 896 O O . VAL A 1 113 ? -8.156 5.130 8.701 1.00 90.38 113 VAL A O 1
ATOM 899 N N . PHE A 1 114 ? -8.340 3.143 7.678 1.00 91.75 114 PHE A N 1
ATOM 900 C CA . PHE A 1 114 ? -8.099 2.358 8.887 1.00 91.75 114 PHE A CA 1
ATOM 901 C C . PHE A 1 114 ? -6.609 2.175 9.177 1.00 91.75 114 PHE A C 1
ATOM 903 O O . PHE A 1 114 ? -5.813 1.857 8.286 1.00 91.75 114 PHE A O 1
ATOM 910 N N . MET A 1 115 ? -6.241 2.287 10.451 1.00 91.94 115 MET A N 1
ATOM 911 C CA . MET A 1 115 ? -4.907 1.930 10.923 1.00 91.94 115 MET A CA 1
ATOM 912 C C . MET A 1 115 ? -4.756 0.403 11.015 1.00 91.94 115 MET A C 1
ATOM 914 O O . MET A 1 115 ? -5.661 -0.323 11.436 1.00 91.94 115 MET A O 1
ATOM 918 N N . ALA A 1 116 ? -3.594 -0.108 10.614 1.00 92.25 116 ALA A N 1
ATOM 919 C CA . ALA A 1 116 ? -3.221 -1.503 10.785 1.00 92.25 116 ALA A CA 1
ATOM 920 C C . ALA A 1 116 ? -2.911 -1.786 12.257 1.00 92.25 116 ALA A C 1
ATOM 922 O O . ALA A 1 116 ? -2.147 -1.056 12.887 1.00 92.25 116 ALA A O 1
ATOM 923 N N . MET A 1 117 ? -3.486 -2.865 12.782 1.00 89.88 117 MET A N 1
ATOM 924 C CA . MET A 1 117 ? -3.217 -3.347 14.133 1.00 89.88 117 MET A CA 1
ATOM 925 C C . MET A 1 117 ? -2.040 -4.317 14.079 1.00 89.88 117 MET A C 1
ATOM 927 O O . MET A 1 117 ? -2.166 -5.429 13.564 1.00 89.88 117 MET A O 1
ATOM 931 N N . HIS A 1 118 ? -0.891 -3.882 14.577 1.00 90.06 118 HIS A N 1
ATOM 932 C CA . HIS A 1 118 ? 0.231 -4.759 14.884 1.00 90.06 118 HIS A CA 1
ATOM 933 C C . HIS A 1 118 ? 0.260 -5.023 16.393 1.00 90.06 118 HIS A C 1
ATOM 935 O O . HIS A 1 118 ? -0.368 -4.306 17.165 1.00 90.06 118 HIS A O 1
ATOM 941 N N . PHE A 1 119 ? 1.016 -6.033 16.826 1.00 88.44 119 PHE A N 1
ATOM 942 C CA . PHE A 1 119 ? 1.074 -6.443 18.234 1.00 88.44 119 PHE A CA 1
ATOM 943 C C . PHE A 1 119 ? 1.446 -5.308 19.206 1.00 88.44 119 PHE A C 1
ATOM 945 O O . PHE A 1 119 ? 0.947 -5.263 20.324 1.00 88.44 119 PHE A O 1
ATOM 952 N N . ASN A 1 120 ? 2.319 -4.396 18.777 1.00 90.06 120 ASN A N 1
ATOM 953 C CA . ASN A 1 120 ? 2.868 -3.322 19.604 1.00 90.06 120 ASN A CA 1
ATOM 954 C C . ASN A 1 120 ? 2.507 -1.909 19.120 1.00 90.06 120 ASN A C 1
ATOM 956 O O . ASN A 1 120 ? 2.875 -0.927 19.762 1.00 90.06 120 ASN A O 1
ATOM 960 N N . ARG A 1 121 ? 1.833 -1.778 17.971 1.00 91.62 121 ARG A N 1
ATOM 961 C CA . ARG A 1 121 ? 1.586 -0.471 17.355 1.00 91.62 121 ARG A CA 1
ATOM 962 C C . ARG A 1 121 ? 0.358 -0.449 16.460 1.00 91.62 121 ARG A C 1
ATOM 964 O O . ARG A 1 121 ? 0.040 -1.437 15.797 1.00 91.62 121 ARG A O 1
ATOM 971 N N . TYR A 1 122 ? -0.236 0.728 16.346 1.00 92.81 122 TYR A N 1
ATOM 972 C CA . TYR A 1 122 ? -1.127 1.080 15.251 1.00 92.81 122 TYR A CA 1
ATOM 973 C C . TYR A 1 122 ? -0.341 1.825 14.183 1.00 92.81 122 TYR A C 1
ATOM 975 O O . TYR A 1 122 ? 0.411 2.742 14.501 1.00 92.81 122 TYR A O 1
ATOM 983 N N . TYR A 1 123 ? -0.509 1.438 12.922 1.00 93.56 123 TYR A N 1
ATOM 984 C CA . TYR A 1 123 ? 0.209 2.055 11.810 1.00 93.56 123 TYR A CA 1
ATOM 985 C C . TYR A 1 123 ? -0.732 2.464 10.684 1.00 93.56 123 TYR A C 1
ATOM 987 O O . TYR A 1 123 ? -1.501 1.644 10.181 1.00 93.56 123 TYR A O 1
ATOM 995 N N . CYS A 1 124 ? -0.655 3.719 10.251 1.00 93.00 124 CYS A N 1
AT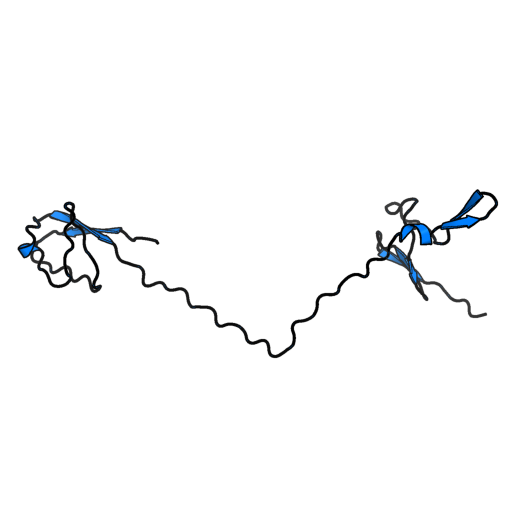OM 996 C CA . CYS A 1 124 ? -1.371 4.182 9.071 1.00 93.00 124 CYS A CA 1
ATOM 997 C C . CYS A 1 124 ? -0.539 3.932 7.807 1.00 93.00 124 CYS A C 1
ATOM 999 O O . CYS A 1 124 ? 0.569 4.439 7.669 1.00 93.00 124 CYS A O 1
ATOM 1001 N N . GLY A 1 125 ? -1.093 3.192 6.844 1.00 89.69 125 GLY A N 1
ATOM 1002 C CA . GLY A 1 125 ? -0.409 2.906 5.578 1.00 89.69 125 GLY A CA 1
ATOM 1003 C C . GLY A 1 125 ? -0.342 4.081 4.594 1.00 89.69 125 GLY A C 1
ATOM 1004 O O . GLY A 1 125 ? 0.438 4.001 3.652 1.00 89.69 125 GLY A O 1
ATOM 1005 N N . LYS A 1 126 ? -1.152 5.135 4.787 1.00 90.50 126 LYS A N 1
ATOM 1006 C CA . LYS A 1 126 ? -1.177 6.335 3.927 1.00 90.50 126 LYS A CA 1
ATOM 1007 C C . LYS A 1 126 ? -0.308 7.465 4.483 1.00 90.50 126 LYS A C 1
ATOM 1009 O O . LYS A 1 126 ? 0.552 7.971 3.782 1.00 90.50 126 LYS A O 1
ATOM 1014 N N . CYS A 1 127 ? -0.539 7.832 5.745 1.00 91.12 127 CYS A N 1
ATOM 1015 C CA . CYS A 1 127 ? 0.144 8.942 6.414 1.00 91.12 127 CYS A CA 1
ATOM 1016 C C . CYS A 1 127 ? 1.436 8.520 7.142 1.00 91.12 127 CYS A C 1
ATOM 1018 O O . CYS A 1 127 ? 2.108 9.360 7.722 1.00 91.12 127 CYS A O 1
ATOM 1020 N N . HIS A 1 128 ? 1.763 7.222 7.182 1.00 90.44 128 HIS A N 1
ATOM 1021 C CA . HIS A 1 128 ? 2.923 6.658 7.895 1.00 90.44 128 HIS A CA 1
ATOM 1022 C C . HIS A 1 128 ? 2.969 6.904 9.416 1.00 90.44 128 HIS A C 1
ATOM 1024 O O . HIS A 1 128 ? 3.951 6.561 10.068 1.00 90.44 128 HIS A O 1
ATOM 1030 N N . LEU A 1 129 ? 1.888 7.418 10.006 1.00 90.25 129 LEU A N 1
ATOM 1031 C CA . LEU A 1 129 ? 1.772 7.642 11.445 1.00 90.25 129 LEU A CA 1
ATOM 1032 C C . LEU A 1 129 ? 1.757 6.327 12.226 1.00 90.25 129 LEU A C 1
ATOM 1034 O O . LEU A 1 129 ? 1.016 5.394 11.894 1.00 90.25 129 LEU A O 1
ATOM 1038 N N . THR A 1 130 ? 2.547 6.283 13.296 1.0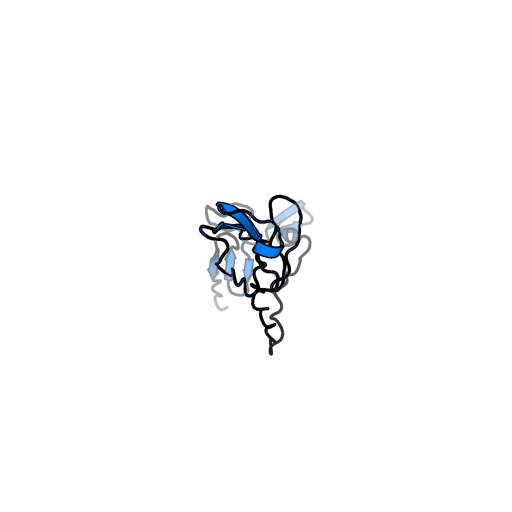0 92.50 130 THR A N 1
ATOM 1039 C CA . THR A 1 130 ? 2.640 5.158 14.228 1.00 92.50 130 THR A CA 1
ATOM 1040 C C . THR A 1 130 ? 2.233 5.580 15.633 1.00 92.50 130 THR A C 1
ATOM 1042 O O . THR A 1 130 ? 2.871 6.458 16.207 1.00 92.50 130 THR A O 1
ATOM 1045 N N . TYR A 1 131 ? 1.250 4.900 16.224 1.00 89.88 131 TYR A N 1
ATOM 1046 C CA . TYR A 1 131 ? 0.975 4.980 17.662 1.00 89.88 131 TYR A CA 1
ATOM 1047 C C . TYR A 1 131 ? 1.462 3.710 18.345 1.00 89.88 131 TYR A C 1
ATOM 1049 O O . TYR A 1 131 ? 1.146 2.607 17.900 1.00 89.88 131 TYR A O 1
ATOM 1057 N N . LEU A 1 132 ? 2.219 3.854 19.426 1.00 89.75 132 LEU A N 1
ATOM 1058 C CA . LEU A 1 132 ? 2.662 2.733 20.248 1.00 89.75 132 LEU A CA 1
ATOM 1059 C C . LEU A 1 132 ? 1.578 2.401 21.269 1.00 89.75 132 LEU A C 1
ATOM 1061 O O . LEU A 1 132 ? 1.052 3.288 21.940 1.00 89.75 132 LEU A O 1
ATOM 1065 N N . ILE A 1 133 ? 1.238 1.120 21.376 1.00 87.62 133 ILE A N 1
ATOM 1066 C CA . ILE A 1 133 ? 0.320 0.649 22.410 1.00 87.62 133 ILE A CA 1
ATOM 1067 C C . ILE A 1 133 ? 1.160 0.490 23.672 1.00 87.62 133 ILE A C 1
ATOM 1069 O O . ILE A 1 133 ? 1.946 -0.453 23.763 1.00 87.62 133 ILE A O 1
ATOM 1073 N N . LYS A 1 134 ? 1.021 1.411 24.629 1.00 78.62 134 LYS A N 1
ATOM 1074 C CA . LYS A 1 134 ? 1.517 1.166 25.984 1.00 78.62 134 LYS A CA 1
ATOM 1075 C C . LYS A 1 134 ? 0.661 0.041 26.552 1.00 78.62 134 LYS A C 1
ATOM 1077 O O . LYS A 1 134 ? -0.541 0.214 26.738 1.00 78.62 134 LYS A O 1
ATOM 1082 N N . LYS A 1 135 ? 1.254 -1.137 26.722 1.00 71.31 135 LYS A N 1
ATOM 1083 C CA . LYS A 1 135 ? 0.659 -2.146 27.587 1.00 71.31 135 LYS A CA 1
ATOM 1084 C C . LYS A 1 135 ? 0.930 -1.651 28.996 1.00 71.31 135 LYS A C 1
ATOM 1086 O O . LYS A 1 135 ? 2.083 -1.578 29.393 1.00 71.31 135 LYS A O 1
ATOM 1091 N N . GLU A 1 136 ? -0.109 -1.195 29.677 1.00 64.75 136 GLU A N 1
ATOM 1092 C CA . GLU A 1 136 ? -0.048 -1.136 31.130 1.00 64.75 136 GLU A CA 1
ATOM 1093 C C . GLU A 1 136 ? -0.055 -2.593 31.586 1.00 64.75 136 GLU A C 1
ATOM 1095 O O . GLU A 1 136 ? -0.979 -3.343 31.251 1.00 64.75 136 GLU A O 1
ATOM 1100 N N . ASP A 1 137 ? 1.044 -3.014 32.207 1.00 54.38 137 ASP A N 1
ATOM 1101 C CA . ASP A 1 137 ? 1.173 -4.338 32.799 1.00 54.38 137 ASP A CA 1
ATOM 1102 C C . ASP A 1 137 ? 0.093 -4.454 33.884 1.00 54.38 137 ASP A C 1
ATOM 1104 O O . ASP A 1 137 ? 0.114 -3.728 34.878 1.00 54.38 137 ASP A O 1
ATOM 1108 N N . LYS A 1 138 ? -0.913 -5.289 33.619 1.00 51.88 138 LYS A N 1
ATOM 1109 C CA . LYS A 1 138 ? -1.914 -5.710 34.601 1.00 51.88 138 LYS A CA 1
ATOM 1110 C C . LYS A 1 138 ? -1.406 -6.924 35.354 1.00 51.88 138 LYS A C 1
ATOM 1112 O O . LYS A 1 138 ? -0.842 -7.813 34.676 1.00 51.88 138 LYS A O 1
#